Protein AF-A0A9E0QIZ4-F1 (afdb_monomer)

pLDDT: mean 89.26, std 7.31, range [50.28, 96.06]

Secondary structure (DSSP, 8-state):
-HHHHHHHHHHHHHTTTHHHHHHHHHTS-HHHHHHHHT-TTTTSHHHHHHHHHHHHHTT-HHHHHHHHHHS-HHHHHHHHHHHHTS-HHHHHHHHHHHHHHT-HHHHHHHHTTS-HHHHHHHHHHHHHHGGGS-HHHHHHHHHHHHHTT-PPPPPPP-

Radius of gyration: 16.35 Å; Cα contacts (8 Å, |Δi|>4): 160; chains: 1; bounding box: 40×27×58 Å

Nearest PDB structures (foldseek):
  8fbn-assembly1_E  TM=3.096E-01  e=6.908E-01  synthetic construct
  6w2q-assembly1_A  TM=3.239E-01  e=1.523E+00  synthetic construct
  9dze-assembly1_c  TM=4.109E-01  e=3.528E+00  synthetic construct
  2xes-assembly1_A  TM=3.078E-01  e=5.505E+00  Homo sapiens
  6w2r-assembly4_D  TM=2.811E-01  e=8.588E+00  synthetic construct

Sequence (158 aa):
GERVLTAIIETVQAEDLWEDVLPVVVCLSPEVQKQVVNLAALQRPEVLQRIIKATSYRQLWSAMLCLAEAMNSAGRDNLAEVMEQADDELLAQAAYAALLRSQWHTLLDIVRRLTPARQQDCHEILAHYLPSLDSETATYLQGLLNEYGIKPRPSAPA

Structure (mmCIF, N/CA/C/O backbone):
data_AF-A0A9E0QIZ4-F1
#
_entry.id   AF-A0A9E0QIZ4-F1
#
loop_
_atom_site.group_PDB
_atom_site.id
_atom_site.type_symbol
_atom_site.label_atom_id
_atom_site.label_alt_id
_atom_site.label_comp_id
_atom_site.label_asym_id
_atom_site.label_entity_id
_atom_site.label_seq_id
_atom_site.pdbx_PDB_ins_code
_atom_site.Cartn_x
_atom_site.Cartn_y
_atom_site.Cartn_z
_atom_site.occupancy
_atom_site.B_iso_or_equiv
_atom_site.auth_seq_id
_atom_site.auth_comp_id
_atom_site.auth_asym_id
_atom_site.auth_atom_id
_atom_site.pdbx_PDB_model_num
ATOM 1 N N . GLY A 1 1 ? -6.968 -0.738 26.659 1.00 64.81 1 GLY A N 1
ATOM 2 C CA . GLY A 1 1 ? -6.436 -0.158 25.415 1.00 64.81 1 GLY A CA 1
ATOM 3 C C . GLY A 1 1 ? -6.933 -0.932 24.216 1.00 64.81 1 GLY A C 1
ATOM 4 O O . GLY A 1 1 ? -7.853 -0.483 23.555 1.00 64.81 1 GLY A O 1
ATOM 5 N N . GLU A 1 2 ? -6.405 -2.133 23.998 1.00 73.56 2 GLU A N 1
ATOM 6 C CA . GLU A 1 2 ? -6.614 -2.913 22.767 1.00 73.56 2 GLU A CA 1
ATOM 7 C C . GLU A 1 2 ? -8.072 -3.301 22.453 1.00 73.56 2 GLU A C 1
ATOM 9 O O . GLU A 1 2 ? -8.508 -3.150 21.316 1.00 73.56 2 GLU A O 1
ATOM 14 N N . ARG A 1 3 ? -8.872 -3.711 23.452 1.00 79.44 3 ARG A N 1
ATOM 15 C CA . ARG A 1 3 ? -10.302 -4.031 23.237 1.00 79.44 3 ARG A CA 1
ATOM 16 C C . ARG A 1 3 ? -11.126 -2.827 22.77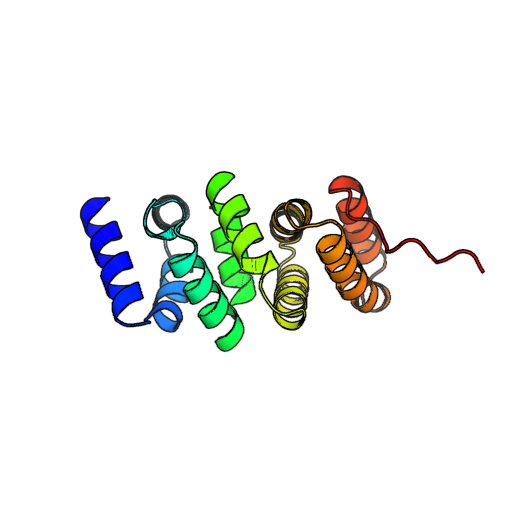5 1.00 79.44 3 ARG A C 1
ATOM 18 O O . ARG A 1 3 ? -12.042 -2.991 21.985 1.00 79.44 3 ARG A O 1
ATOM 25 N N . VAL A 1 4 ? -10.797 -1.630 23.269 1.00 82.62 4 VAL A N 1
ATOM 26 C CA . VAL A 1 4 ? -11.495 -0.392 22.885 1.00 82.62 4 VAL A CA 1
ATOM 27 C C . VAL A 1 4 ? -11.131 -0.022 21.453 1.00 82.62 4 VAL A C 1
ATOM 29 O O . VAL A 1 4 ? -12.020 0.264 20.665 1.00 82.62 4 VAL A O 1
ATOM 32 N N . LEU A 1 5 ? -9.844 -0.100 21.095 1.00 82.38 5 LEU A N 1
ATOM 33 C CA . LEU A 1 5 ? -9.408 0.130 19.717 1.00 82.38 5 LEU A CA 1
ATOM 34 C C . LEU A 1 5 ? -10.039 -0.881 18.756 1.00 82.38 5 LEU A C 1
ATOM 36 O O . LEU A 1 5 ? -10.541 -0.488 17.714 1.00 82.38 5 LEU A O 1
ATOM 40 N N . THR A 1 6 ? -10.092 -2.158 19.137 1.00 83.19 6 THR A N 1
ATOM 41 C CA . THR A 1 6 ? -10.742 -3.206 18.336 1.00 83.19 6 THR A CA 1
ATOM 42 C C . THR A 1 6 ? -12.222 -2.899 18.108 1.00 83.19 6 THR A C 1
ATOM 44 O O . THR A 1 6 ? -12.666 -2.927 16.967 1.00 83.19 6 THR A O 1
ATOM 47 N N . ALA A 1 7 ? -12.960 -2.520 19.157 1.00 85.75 7 ALA A N 1
ATOM 48 C CA . ALA A 1 7 ? -14.365 -2.137 19.032 1.00 85.75 7 ALA A CA 1
ATOM 49 C C . ALA A 1 7 ? -14.560 -0.898 18.140 1.00 85.75 7 ALA A C 1
ATOM 51 O O . ALA A 1 7 ? -15.517 -0.838 17.377 1.00 85.75 7 ALA A O 1
ATOM 52 N N . ILE A 1 8 ? -13.644 0.079 18.194 1.00 86.00 8 ILE A N 1
ATOM 53 C CA . ILE A 1 8 ? -13.668 1.231 17.282 1.00 86.00 8 ILE A CA 1
ATOM 54 C C . ILE A 1 8 ? -13.476 0.763 15.836 1.00 86.00 8 ILE A C 1
ATOM 56 O O . ILE A 1 8 ? -14.265 1.155 14.985 1.00 86.00 8 ILE A O 1
ATOM 60 N N . ILE A 1 9 ? -12.485 -0.092 15.553 1.00 85.44 9 ILE A N 1
ATOM 61 C CA . ILE A 1 9 ? -12.252 -0.623 14.198 1.00 85.44 9 ILE A CA 1
ATOM 62 C C . ILE A 1 9 ? -13.474 -1.390 13.681 1.00 85.44 9 ILE A C 1
ATOM 64 O O . ILE A 1 9 ? -13.852 -1.227 12.525 1.00 85.44 9 ILE A O 1
ATOM 68 N N . GLU A 1 10 ? -14.118 -2.191 14.529 1.00 86.00 10 GLU A N 1
ATOM 69 C CA . GLU A 1 10 ? -15.327 -2.931 14.159 1.00 86.00 10 GLU A CA 1
ATOM 70 C C . GLU A 1 10 ? -16.499 -1.995 13.832 1.00 86.00 10 GLU A C 1
ATOM 72 O O . GLU A 1 10 ? -17.174 -2.207 12.827 1.00 86.00 10 GLU A O 1
ATOM 77 N N . THR A 1 11 ? -16.697 -0.923 14.605 1.00 89.00 11 THR A N 1
ATOM 78 C CA . THR A 1 11 ? -17.711 0.103 14.307 1.00 89.00 11 THR A CA 1
ATOM 79 C C . THR A 1 11 ? -17.390 0.866 13.024 1.00 89.00 11 THR A C 1
ATOM 81 O O . THR A 1 11 ? -18.263 1.037 12.182 1.00 89.00 11 THR A O 1
ATOM 84 N N . 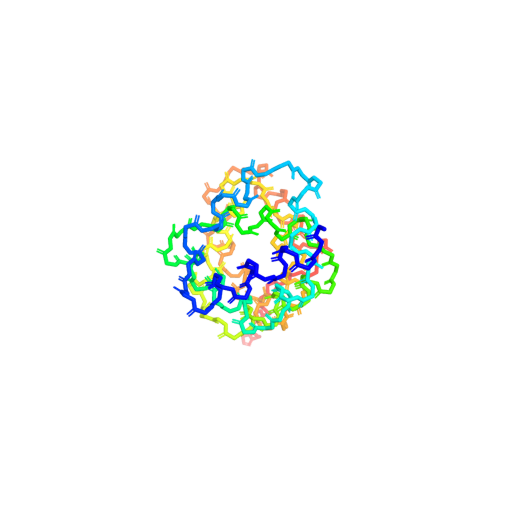VAL A 1 12 ? -16.138 1.292 12.833 1.00 88.69 12 VAL A N 1
ATOM 85 C CA . VAL A 1 12 ? -15.697 2.001 11.617 1.00 88.69 12 VAL A CA 1
ATOM 86 C C . VAL A 1 12 ? -15.905 1.135 10.379 1.00 88.69 12 VAL A C 1
ATOM 88 O O . VAL A 1 12 ? -16.358 1.636 9.355 1.00 88.69 12 VAL A O 1
ATOM 91 N N . GLN A 1 13 ? -15.624 -0.164 10.482 1.00 86.88 13 GLN A N 1
ATOM 92 C CA . GLN A 1 13 ? -15.884 -1.123 9.415 1.00 86.88 13 GLN A CA 1
ATOM 93 C C . GLN A 1 13 ? -17.384 -1.301 9.151 1.00 86.88 13 GLN A C 1
ATOM 95 O O . GLN A 1 13 ? -17.786 -1.356 7.992 1.00 86.88 13 GLN A O 1
ATOM 100 N N . ALA A 1 14 ? -18.203 -1.424 10.199 1.00 86.56 14 ALA A N 1
ATOM 101 C CA . ALA A 1 14 ? -19.647 -1.614 10.066 1.00 86.56 14 ALA A CA 1
ATOM 102 C C . ALA A 1 14 ? -20.341 -0.400 9.425 1.00 86.56 14 ALA A C 1
ATOM 104 O O . ALA A 1 14 ? -21.262 -0.574 8.632 1.00 86.56 14 ALA A O 1
ATOM 105 N N . GLU A 1 15 ? -19.862 0.803 9.740 1.00 88.31 15 GLU A N 1
ATOM 106 C CA . GLU A 1 15 ? -20.407 2.083 9.274 1.00 88.31 15 GLU A CA 1
ATOM 107 C C . GLU A 1 15 ? -19.675 2.643 8.031 1.00 88.31 15 GLU A C 1
ATOM 109 O O . GLU A 1 15 ? -19.992 3.734 7.57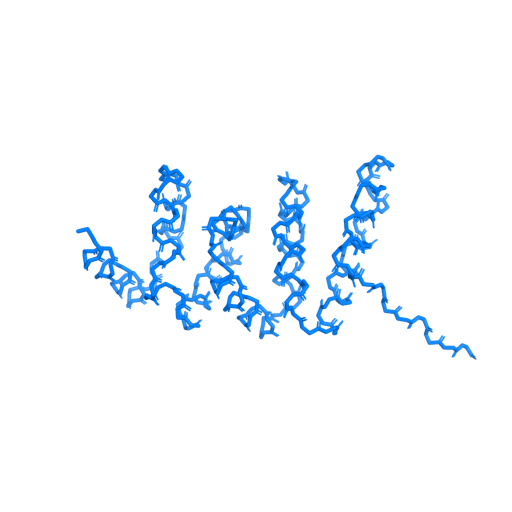1 1.00 88.31 15 GLU A O 1
ATOM 114 N N . ASP A 1 16 ? -18.691 1.915 7.482 1.00 86.00 16 ASP A N 1
ATOM 115 C CA . ASP A 1 16 ? -17.881 2.296 6.305 1.00 86.00 16 ASP A CA 1
ATOM 116 C C . ASP A 1 16 ? -17.172 3.666 6.427 1.00 86.00 16 ASP A C 1
ATOM 118 O O . ASP A 1 16 ? -17.014 4.407 5.460 1.00 86.00 16 ASP A O 1
ATOM 122 N N . LEU A 1 17 ? -16.696 4.009 7.631 1.00 89.00 17 LEU A N 1
ATOM 123 C CA . LEU A 1 17 ? -16.156 5.339 7.973 1.00 89.00 17 LEU A CA 1
ATOM 124 C C . LEU A 1 17 ? -14.646 5.497 7.716 1.00 89.00 17 LEU A C 1
ATOM 126 O O . LEU A 1 17 ? -13.993 6.383 8.273 1.00 89.00 17 LEU A O 1
ATOM 130 N N . TRP A 1 18 ? -14.045 4.632 6.898 1.00 87.62 18 TRP A N 1
ATOM 131 C CA . TRP A 1 18 ? -12.593 4.634 6.678 1.00 87.62 18 TRP A CA 1
ATOM 132 C C . TRP A 1 18 ? -12.077 5.915 6.022 1.00 87.62 18 TRP A C 1
ATOM 134 O O . TRP A 1 18 ? -10.951 6.327 6.299 1.00 87.62 18 TRP A O 1
ATOM 144 N N . GLU A 1 19 ? -12.904 6.568 5.208 1.00 85.25 19 GLU A N 1
ATOM 145 C CA . GLU A 1 19 ? -12.572 7.831 4.543 1.00 85.25 19 GLU A CA 1
ATOM 146 C C . GLU A 1 19 ? -12.260 8.958 5.537 1.00 85.25 19 GLU A C 1
ATOM 148 O O . GLU A 1 19 ? -11.344 9.747 5.304 1.00 85.25 19 GLU A O 1
ATOM 153 N N . ASP A 1 20 ? -12.980 8.997 6.659 1.00 86.38 20 ASP A N 1
ATOM 154 C CA . ASP A 1 20 ? -12.811 10.010 7.702 1.00 86.38 20 ASP A CA 1
ATOM 155 C C . ASP A 1 20 ? -11.774 9.585 8.749 1.00 86.38 20 ASP A C 1
ATOM 157 O O . ASP A 1 20 ? -11.059 10.415 9.315 1.00 86.38 20 ASP A O 1
ATOM 161 N N . VAL A 1 21 ? -11.661 8.280 9.008 1.00 87.00 21 VAL A N 1
ATOM 162 C CA . VAL A 1 21 ? -10.792 7.744 10.063 1.00 87.00 21 VAL A CA 1
ATOM 163 C C . VAL A 1 21 ? -9.333 7.660 9.622 1.00 87.00 21 VAL A C 1
ATOM 165 O O . VAL A 1 21 ? -8.449 7.944 10.430 1.00 87.00 21 VAL A O 1
ATOM 168 N N . LEU A 1 22 ? -9.045 7.319 8.361 1.00 85.62 22 LEU A N 1
ATOM 169 C CA . LEU A 1 22 ? -7.666 7.185 7.869 1.00 85.62 22 LEU A CA 1
ATOM 170 C C . LEU A 1 22 ? -6.818 8.453 8.081 1.00 85.62 22 LEU A C 1
ATOM 172 O O . LEU A 1 22 ? -5.730 8.331 8.654 1.00 85.62 22 LEU A O 1
ATOM 176 N N . PRO A 1 23 ? -7.284 9.667 7.711 1.00 84.94 23 PRO A N 1
ATOM 177 C CA . PRO A 1 23 ? -6.540 10.896 7.982 1.00 84.94 23 PRO A CA 1
ATOM 178 C C . PRO A 1 23 ? -6.276 11.119 9.473 1.00 84.94 23 PRO A C 1
ATOM 180 O O . PRO A 1 23 ? -5.201 11.581 9.848 1.00 84.94 23 PRO A O 1
ATOM 183 N N . VAL A 1 24 ? -7.232 10.757 10.337 1.00 88.50 24 VAL A N 1
ATOM 184 C CA . VAL A 1 24 ? -7.078 10.886 11.791 1.00 88.50 24 VAL A CA 1
ATOM 185 C C . VAL A 1 24 ? -5.989 9.948 12.301 1.00 88.50 24 VAL A C 1
ATOM 187 O O . VAL A 1 24 ? -5.153 10.384 13.089 1.00 88.50 24 VAL A O 1
ATOM 190 N N . VAL A 1 25 ? -5.952 8.694 11.832 1.00 88.06 25 VAL A N 1
ATOM 191 C CA . VAL A 1 25 ? -4.932 7.715 12.244 1.00 88.06 25 VAL A CA 1
ATOM 192 C C . VAL A 1 25 ? -3.527 8.209 11.894 1.00 88.06 25 VAL A C 1
ATOM 194 O O . VAL A 1 25 ? -2.640 8.126 12.737 1.00 88.06 25 VAL A O 1
ATOM 197 N N . VAL A 1 26 ? -3.327 8.798 10.713 1.00 86.62 26 VAL A N 1
ATOM 198 C CA . VAL A 1 26 ? -2.023 9.348 10.282 1.00 86.62 26 VAL A CA 1
ATOM 199 C C . VAL A 1 26 ? -1.578 10.564 11.106 1.00 86.62 26 VAL A C 1
ATOM 201 O O . VAL A 1 26 ? -0.388 10.856 11.189 1.00 86.62 26 VAL A O 1
ATOM 204 N N . CYS A 1 27 ? -2.504 11.261 11.763 1.00 87.81 27 CYS A N 1
ATOM 205 C CA . C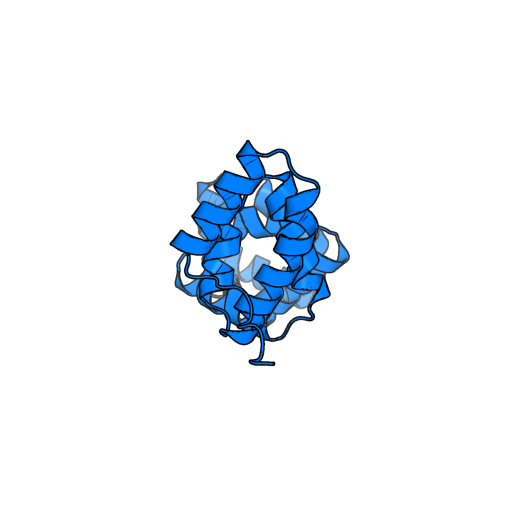YS A 1 27 ? -2.185 12.367 12.669 1.00 87.81 27 CYS A CA 1
ATOM 206 C C . CYS A 1 27 ? -1.844 11.913 14.100 1.00 87.81 27 CYS A C 1
ATOM 208 O O . CYS A 1 27 ? -1.445 12.740 14.922 1.00 87.81 27 CYS A O 1
ATOM 210 N N . LEU A 1 28 ? -2.013 10.627 14.432 1.00 89.19 28 LEU A N 1
ATOM 211 C CA . LEU A 1 28 ? -1.652 10.090 15.748 1.00 89.19 28 LEU A CA 1
ATOM 212 C C . LEU A 1 28 ? -0.129 10.019 15.916 1.00 89.19 28 LEU A C 1
ATOM 214 O O . LEU A 1 28 ? 0.617 10.072 14.939 1.00 89.19 28 LEU A O 1
ATOM 218 N N . SER A 1 29 ? 0.351 9.861 17.154 1.00 90.25 29 SER A N 1
ATOM 219 C CA . SER A 1 29 ? 1.788 9.662 17.382 1.00 90.25 29 SER A CA 1
ATOM 220 C C . SER A 1 29 ? 2.272 8.361 16.717 1.00 90.25 29 SER A C 1
ATOM 222 O O . SER A 1 29 ? 1.488 7.409 16.617 1.00 90.25 29 SER A O 1
ATOM 224 N N . PRO A 1 30 ? 3.548 8.269 16.300 1.00 89.56 30 PRO A N 1
ATOM 225 C CA . PRO A 1 30 ? 4.084 7.075 15.640 1.00 89.56 30 PRO A CA 1
ATOM 226 C C . PRO A 1 30 ? 3.864 5.776 16.431 1.00 89.56 30 PRO A C 1
ATOM 228 O O . PRO A 1 30 ? 3.585 4.722 15.859 1.00 89.56 30 PRO A O 1
ATOM 231 N N . GLU A 1 31 ? 3.932 5.841 17.762 1.00 89.62 31 GLU A N 1
ATOM 232 C CA . GLU A 1 31 ? 3.701 4.697 18.647 1.00 89.62 31 GLU A CA 1
ATOM 233 C C . GLU A 1 31 ? 2.250 4.218 18.575 1.00 89.62 31 GLU A C 1
ATOM 235 O O . GLU A 1 31 ? 1.993 3.014 18.529 1.00 89.62 31 GLU A O 1
ATOM 240 N N . VAL A 1 32 ? 1.300 5.155 18.546 1.00 89.44 32 VAL A N 1
ATOM 241 C CA . VAL A 1 32 ? -0.130 4.846 18.460 1.00 89.44 32 VAL A CA 1
ATOM 242 C C . VAL A 1 32 ? -0.487 4.369 17.056 1.00 89.44 32 VAL A C 1
ATOM 244 O O . VAL A 1 32 ? -1.209 3.382 16.933 1.00 89.44 32 VAL A O 1
ATOM 247 N N . GLN A 1 33 ? 0.065 4.986 16.006 1.00 91.62 33 GLN A N 1
ATOM 248 C CA . GLN A 1 33 ? -0.085 4.503 14.630 1.00 91.62 33 GLN A CA 1
ATOM 249 C C . GLN A 1 33 ? 0.333 3.041 14.529 1.00 91.62 33 GLN A C 1
ATOM 251 O O . GLN A 1 33 ? -0.461 2.201 14.111 1.00 91.62 33 GLN A O 1
ATOM 256 N N . LYS A 1 34 ? 1.539 2.719 15.014 1.00 92.12 34 LYS A N 1
ATOM 257 C CA . LYS A 1 34 ? 2.061 1.353 15.035 1.00 92.12 34 LYS A CA 1
ATOM 258 C C . LYS A 1 34 ? 1.159 0.400 15.815 1.00 92.12 34 LYS A C 1
ATOM 260 O O . LYS A 1 34 ? 1.001 -0.741 15.399 1.00 92.12 34 LYS A O 1
ATOM 265 N N . GLN A 1 35 ? 0.560 0.823 16.925 1.00 90.56 35 GLN A N 1
ATOM 266 C CA . GLN A 1 35 ? -0.395 -0.023 17.645 1.00 90.56 35 GLN A CA 1
ATOM 267 C C . GLN A 1 35 ? -1.656 -0.285 16.816 1.00 90.56 35 GLN A C 1
ATOM 269 O O . GLN A 1 35 ? -2.051 -1.437 16.687 1.00 90.56 35 GLN A O 1
ATOM 274 N N . VAL A 1 36 ? -2.254 0.756 16.227 1.00 90.25 36 VAL A N 1
ATOM 275 C CA . VAL A 1 36 ? -3.517 0.667 15.476 1.00 90.25 36 VAL A CA 1
ATOM 276 C C . VAL A 1 36 ? -3.367 -0.175 14.208 1.00 90.25 36 VAL A C 1
ATOM 278 O O . VAL A 1 36 ? -4.144 -1.107 14.005 1.00 90.25 36 VAL A O 1
ATOM 281 N N . VAL A 1 37 ? -2.353 0.093 13.378 1.00 92.06 37 VAL A N 1
ATOM 282 C CA . VAL A 1 37 ? -2.173 -0.604 12.085 1.00 92.06 37 VAL A CA 1
ATOM 283 C C . VAL A 1 37 ? -1.789 -2.079 12.240 1.00 92.06 37 VAL A C 1
ATOM 285 O O . VAL A 1 37 ? -1.902 -2.855 11.294 1.00 92.06 37 VAL A O 1
ATOM 288 N N . ASN A 1 38 ? -1.338 -2.478 13.432 1.00 93.25 38 ASN A N 1
ATOM 289 C CA . ASN A 1 38 ? -0.960 -3.855 13.748 1.00 93.25 38 ASN A CA 1
ATOM 290 C C . ASN A 1 38 ? -2.016 -4.602 14.580 1.00 93.25 38 ASN A C 1
ATOM 292 O O . ASN A 1 38 ? -1.751 -5.711 15.043 1.00 93.25 38 ASN A O 1
ATOM 296 N N . LEU A 1 39 ? -3.214 -4.033 14.763 1.00 92.06 39 LEU A N 1
ATOM 297 C CA . LEU A 1 39 ? -4.335 -4.746 15.376 1.00 92.06 39 LEU A CA 1
ATOM 298 C C . LEU A 1 39 ? -4.802 -5.887 14.469 1.00 92.06 39 LEU A C 1
ATOM 300 O O . LEU A 1 39 ? -5.057 -5.683 13.282 1.00 92.06 39 LEU A O 1
ATOM 304 N N . ALA A 1 40 ? -5.031 -7.065 15.051 1.00 88.56 40 ALA A N 1
ATOM 305 C CA . ALA A 1 40 ? -5.507 -8.236 14.313 1.00 88.56 40 ALA A CA 1
ATOM 306 C C . ALA A 1 40 ? -6.828 -7.983 13.562 1.00 88.56 40 ALA A C 1
ATOM 308 O O . ALA A 1 40 ? -7.047 -8.548 12.497 1.00 88.56 40 ALA A O 1
ATOM 309 N N . ALA A 1 41 ? -7.704 -7.121 14.093 1.00 88.38 41 ALA A N 1
ATOM 310 C CA . ALA A 1 41 ? -8.942 -6.733 13.419 1.00 88.38 41 ALA A CA 1
ATOM 311 C C . ALA A 1 41 ? -8.696 -5.911 12.144 1.00 88.38 41 ALA A C 1
ATOM 313 O O . ALA A 1 41 ? -9.423 -6.089 11.172 1.00 88.38 41 ALA A O 1
ATOM 314 N N . LEU A 1 42 ? -7.667 -5.057 12.133 1.00 89.50 42 LEU A N 1
ATOM 315 C CA . LEU A 1 42 ? -7.335 -4.198 10.994 1.00 89.50 42 LEU A CA 1
ATOM 316 C C . LEU A 1 42 ? -6.601 -4.970 9.894 1.00 89.50 42 LEU A C 1
ATOM 318 O O . LEU A 1 42 ? -6.795 -4.689 8.720 1.00 89.50 42 LEU A O 1
ATOM 322 N N . GLN A 1 43 ? -5.816 -5.985 10.264 1.00 89.88 43 GLN A N 1
ATOM 323 C CA . GLN A 1 43 ? -5.087 -6.834 9.316 1.00 89.88 43 GLN A CA 1
ATOM 324 C C . GLN A 1 43 ? -5.971 -7.859 8.585 1.00 89.88 43 GLN A C 1
ATOM 326 O O . GLN A 1 43 ? -5.454 -8.615 7.763 1.00 89.88 43 GLN A O 1
ATOM 331 N N . ARG A 1 44 ? -7.282 -7.910 8.863 1.00 90.19 44 ARG A N 1
ATOM 332 C CA . ARG A 1 44 ? -8.219 -8.781 8.139 1.00 90.19 44 ARG A CA 1
ATOM 333 C C . ARG A 1 44 ? -8.334 -8.325 6.675 1.00 90.19 44 ARG A C 1
ATOM 335 O O . ARG A 1 44 ? -8.510 -7.122 6.454 1.00 90.19 44 ARG A O 1
ATOM 342 N N . PRO A 1 45 ? -8.296 -9.238 5.686 1.00 89.94 45 PRO A N 1
ATOM 343 C CA . PRO A 1 45 ? -8.362 -8.872 4.270 1.00 89.94 45 PRO A CA 1
ATOM 344 C C . PRO A 1 45 ? -9.566 -7.991 3.919 1.00 89.94 45 PRO A C 1
ATOM 346 O O . PRO A 1 45 ? -9.426 -7.026 3.174 1.00 89.94 45 PRO A O 1
ATOM 349 N N . GLU A 1 46 ? -10.738 -8.248 4.504 1.00 89.75 46 GLU A N 1
ATOM 350 C CA . GLU A 1 46 ? -11.964 -7.489 4.223 1.00 89.75 46 GLU A CA 1
ATOM 351 C C . GLU A 1 46 ? -11.885 -6.044 4.732 1.00 89.75 46 GLU A C 1
ATOM 353 O O . GLU A 1 46 ? -12.482 -5.140 4.146 1.00 89.75 46 GLU A O 1
ATOM 358 N N . VAL A 1 47 ? -11.148 -5.814 5.822 1.00 91.25 47 VAL A N 1
ATOM 359 C CA . VAL A 1 47 ? -10.922 -4.478 6.386 1.00 91.25 47 VAL A CA 1
ATOM 360 C C . VAL A 1 47 ? -9.893 -3.726 5.547 1.00 91.25 47 VAL A C 1
ATOM 362 O O . VAL A 1 47 ? -10.149 -2.598 5.126 1.00 91.25 47 VAL A O 1
ATOM 365 N N . LEU A 1 48 ? -8.771 -4.371 5.215 1.00 93.00 48 LEU A N 1
ATOM 366 C CA . LEU A 1 48 ? -7.750 -3.797 4.335 1.00 93.00 48 LEU A CA 1
ATOM 367 C C . LEU A 1 48 ? -8.318 -3.447 2.950 1.00 93.00 48 LEU A C 1
ATOM 369 O O . LEU A 1 48 ? -8.019 -2.379 2.426 1.00 93.00 48 LEU A O 1
ATOM 373 N N . GLN A 1 49 ? -9.201 -4.276 2.385 1.00 92.06 49 GLN A N 1
ATOM 374 C CA . GLN A 1 49 ? -9.902 -3.969 1.132 1.00 92.06 49 GLN A CA 1
ATOM 375 C C . GLN A 1 49 ? -10.730 -2.683 1.220 1.00 92.06 49 GLN A C 1
ATOM 377 O O . GLN A 1 49 ? -10.727 -1.888 0.280 1.00 92.06 49 GLN A O 1
ATOM 382 N N . ARG A 1 50 ? -11.435 -2.452 2.335 1.00 90.81 50 ARG A N 1
ATOM 383 C CA . ARG A 1 50 ? -12.206 -1.214 2.543 1.00 90.81 50 ARG A CA 1
ATOM 384 C C . ARG A 1 50 ? -11.301 -0.004 2.706 1.00 90.81 50 ARG A C 1
ATOM 386 O O . ARG A 1 50 ? -11.530 1.006 2.047 1.00 90.81 50 ARG A O 1
ATOM 393 N N . ILE A 1 51 ? -10.239 -0.137 3.495 1.00 92.25 51 ILE A N 1
ATOM 394 C CA . ILE A 1 51 ? -9.207 0.894 3.657 1.00 92.25 51 ILE A CA 1
ATOM 395 C C . ILE A 1 51 ? -8.617 1.292 2.302 1.00 92.25 51 ILE A C 1
ATOM 397 O O . ILE A 1 51 ? -8.492 2.478 2.008 1.00 92.25 51 ILE A O 1
ATOM 401 N N . ILE A 1 52 ? -8.285 0.316 1.457 1.00 92.69 52 ILE A N 1
ATOM 402 C CA . ILE A 1 52 ? -7.679 0.551 0.145 1.00 92.69 52 ILE A CA 1
ATOM 403 C C . ILE A 1 52 ? -8.665 1.219 -0.820 1.00 92.69 52 ILE A C 1
ATOM 405 O O . ILE A 1 52 ? -8.295 2.172 -1.506 1.00 92.69 52 ILE A O 1
ATOM 409 N N . LYS A 1 53 ? -9.939 0.809 -0.810 1.00 90.38 53 LYS A N 1
ATOM 410 C CA . LYS A 1 53 ? -11.001 1.487 -1.574 1.00 90.38 53 LYS A CA 1
ATOM 411 C C . LYS A 1 53 ? -11.190 2.940 -1.137 1.00 90.38 53 LYS A C 1
ATOM 413 O O . LYS A 1 53 ? -11.180 3.826 -1.987 1.00 90.38 53 LYS A O 1
ATOM 418 N N . ALA A 1 54 ? -11.295 3.192 0.168 1.00 90.50 54 ALA A N 1
ATOM 419 C CA . ALA A 1 54 ? -11.403 4.543 0.720 1.00 90.50 54 ALA A CA 1
ATOM 420 C C . ALA A 1 54 ? -10.166 5.392 0.382 1.00 90.50 54 ALA A C 1
ATOM 422 O O . ALA A 1 54 ? -10.283 6.560 0.015 1.00 90.50 54 ALA A O 1
ATOM 423 N N . THR A 1 55 ? -8.977 4.781 0.443 1.00 93.06 55 THR A N 1
ATOM 424 C CA . THR A 1 55 ? -7.704 5.417 0.087 1.00 93.06 55 THR A CA 1
ATOM 425 C C . THR A 1 55 ? -7.699 5.862 -1.367 1.00 93.06 55 THR A C 1
ATOM 427 O O . THR A 1 55 ? -7.369 7.013 -1.641 1.00 93.06 55 THR A O 1
ATOM 430 N N . SER A 1 56 ? -8.079 4.979 -2.291 1.00 91.12 56 SER A N 1
ATOM 431 C CA . SER A 1 56 ? -8.146 5.309 -3.714 1.00 91.12 56 SER A CA 1
ATOM 432 C C . SER A 1 56 ? -9.193 6.394 -3.983 1.00 91.12 56 SER A C 1
ATOM 434 O O . SER A 1 56 ? -8.870 7.427 -4.569 1.00 91.12 56 SER A O 1
ATOM 436 N N . TYR A 1 57 ? -10.408 6.235 -3.446 1.00 89.12 57 TYR A N 1
ATOM 437 C CA . TYR A 1 57 ? -11.509 7.184 -3.634 1.00 89.12 57 TYR A CA 1
ATOM 438 C C . TYR A 1 57 ? -11.182 8.600 -3.129 1.00 89.12 57 TYR A C 1
ATOM 440 O O . TYR A 1 57 ? -11.511 9.590 -3.782 1.00 89.12 57 TYR A O 1
ATOM 448 N N . ARG A 1 58 ? -10.489 8.715 -1.988 1.00 88.69 58 ARG A N 1
ATOM 449 C CA . ARG A 1 58 ? -10.091 10.001 -1.387 1.00 88.69 58 ARG A CA 1
ATOM 450 C C . ARG A 1 58 ? -8.675 10.457 -1.751 1.00 88.69 58 ARG A C 1
ATOM 452 O O . ARG A 1 58 ? -8.221 11.467 -1.220 1.00 88.69 58 ARG A O 1
ATOM 459 N N . GLN A 1 59 ? -7.976 9.737 -2.633 1.00 89.75 59 GLN A N 1
ATOM 460 C CA . GLN A 1 59 ? -6.583 10.006 -3.021 1.00 89.75 59 GLN A CA 1
ATOM 461 C C . GLN A 1 59 ? -5.608 10.075 -1.824 1.00 89.75 59 GLN A C 1
ATOM 463 O O . GLN A 1 59 ? -4.667 10.868 -1.797 1.00 89.75 59 GLN A O 1
ATOM 468 N N . LEU A 1 60 ? -5.806 9.219 -0.818 1.00 91.75 60 LEU A N 1
ATOM 469 C CA . LEU A 1 60 ? -5.044 9.208 0.441 1.00 91.75 60 LEU A CA 1
ATOM 470 C C . LEU A 1 60 ? -3.800 8.305 0.399 1.00 91.75 60 LEU A C 1
ATOM 472 O O . LEU A 1 60 ? -3.310 7.869 1.439 1.00 91.75 60 LEU A O 1
ATOM 476 N N . TRP A 1 61 ? -3.256 8.009 -0.781 1.00 93.44 61 TRP A N 1
ATOM 477 C CA . TRP A 1 61 ? -2.162 7.042 -0.933 1.00 93.44 61 TRP A CA 1
ATOM 478 C C . TRP A 1 61 ? -0.897 7.391 -0.146 1.00 93.44 61 TRP A C 1
ATOM 480 O O . TRP A 1 61 ? -0.299 6.506 0.458 1.00 93.44 61 TRP A O 1
ATOM 490 N N . SER A 1 62 ? -0.525 8.671 -0.053 1.00 91.12 62 SER A N 1
ATOM 491 C CA . SER A 1 62 ? 0.610 9.089 0.787 1.00 91.12 62 SER A CA 1
ATOM 492 C C . SER A 1 62 ? 0.389 8.791 2.276 1.00 91.12 62 SER A C 1
ATOM 494 O O . SER A 1 62 ? 1.337 8.483 2.998 1.00 91.12 62 SER A O 1
ATOM 496 N N . ALA A 1 63 ? -0.860 8.895 2.737 1.00 90.19 63 ALA A N 1
ATOM 497 C CA . ALA A 1 63 ? -1.259 8.545 4.095 1.00 90.19 63 ALA A CA 1
ATOM 498 C C . ALA A 1 63 ? -1.220 7.023 4.287 1.00 90.19 63 ALA A C 1
ATOM 500 O O . ALA A 1 63 ? -0.621 6.540 5.244 1.00 90.19 63 ALA A O 1
ATOM 501 N N . MET A 1 64 ? -1.774 6.263 3.341 1.00 92.88 64 MET A N 1
ATOM 502 C CA . MET A 1 64 ? -1.768 4.801 3.388 1.00 92.88 64 MET A CA 1
ATOM 503 C C . MET A 1 64 ? -0.351 4.214 3.379 1.00 92.88 64 MET A C 1
ATOM 505 O O . MET A 1 64 ? -0.060 3.310 4.157 1.00 92.88 64 MET A O 1
ATOM 509 N N . LEU A 1 65 ? 0.558 4.751 2.561 1.00 93.81 65 LEU A N 1
ATOM 510 C CA . LEU A 1 65 ? 1.963 4.335 2.545 1.00 93.81 65 LEU A CA 1
ATOM 511 C C . LEU A 1 65 ? 2.672 4.650 3.871 1.00 93.81 65 LEU A C 1
ATOM 513 O O . LEU A 1 65 ? 3.449 3.830 4.350 1.00 93.81 65 LEU A O 1
ATOM 517 N N . CYS A 1 66 ? 2.362 5.780 4.514 1.00 91.31 66 CYS A N 1
ATOM 518 C CA . CYS A 1 66 ? 2.869 6.081 5.857 1.00 91.31 66 CYS A CA 1
ATOM 519 C C . CYS A 1 66 ? 2.370 5.057 6.895 1.00 91.31 66 CYS A C 1
ATOM 521 O O . CYS A 1 66 ? 3.151 4.549 7.699 1.00 91.31 66 CYS A O 1
ATOM 523 N N . LEU A 1 67 ? 1.092 4.666 6.829 1.00 92.19 67 LEU A N 1
ATOM 524 C CA . LEU A 1 67 ? 0.550 3.608 7.689 1.00 92.19 67 LEU A CA 1
ATOM 525 C C . LEU A 1 67 ? 1.197 2.245 7.406 1.00 92.19 67 LEU A C 1
ATOM 527 O O . LEU A 1 67 ? 1.525 1.519 8.345 1.00 92.19 67 LEU A O 1
ATOM 531 N N . ALA A 1 68 ? 1.422 1.905 6.135 1.00 94.19 68 ALA A N 1
ATOM 532 C CA . ALA A 1 68 ? 2.078 0.664 5.731 1.00 94.19 68 ALA A CA 1
ATOM 533 C C . ALA A 1 68 ? 3.541 0.587 6.202 1.00 94.19 68 ALA A C 1
ATOM 535 O O . ALA A 1 68 ? 4.038 -0.494 6.528 1.00 94.19 68 ALA A O 1
ATOM 536 N N . GLU A 1 69 ? 4.226 1.725 6.319 1.00 93.44 69 GLU A N 1
ATOM 537 C CA . GLU A 1 69 ? 5.563 1.791 6.910 1.00 93.44 69 GLU A CA 1
ATOM 538 C C . GLU A 1 69 ? 5.541 1.357 8.386 1.00 93.44 69 GLU A C 1
ATOM 540 O O . GLU A 1 69 ? 6.406 0.593 8.818 1.00 93.44 69 GLU A O 1
ATOM 545 N N . ALA A 1 70 ? 4.503 1.742 9.135 1.00 93.19 70 ALA A N 1
ATOM 546 C CA . ALA A 1 70 ? 4.307 1.340 10.528 1.00 93.19 70 ALA A CA 1
ATOM 547 C C . ALA A 1 70 ? 3.774 -0.102 10.704 1.00 93.19 70 ALA A C 1
ATOM 549 O O . ALA A 1 70 ? 3.782 -0.631 11.825 1.00 93.19 70 ALA A O 1
ATOM 550 N N . MET A 1 71 ? 3.321 -0.760 9.630 1.00 95.25 71 MET A N 1
ATOM 551 C CA . MET A 1 71 ? 2.880 -2.158 9.668 1.00 95.25 71 MET A CA 1
ATOM 552 C C . MET A 1 71 ? 4.051 -3.128 9.862 1.00 95.25 71 MET A C 1
ATOM 554 O O . MET A 1 71 ? 5.163 -2.931 9.373 1.00 95.25 71 MET A O 1
ATOM 558 N N . ASN A 1 72 ? 3.776 -4.223 10.566 1.00 94.31 72 ASN A N 1
ATOM 559 C CA . ASN A 1 72 ? 4.638 -5.395 10.636 1.00 94.31 72 ASN A CA 1
ATOM 560 C C . ASN A 1 72 ? 4.624 -6.167 9.298 1.00 94.31 72 ASN A C 1
ATOM 562 O O . ASN A 1 72 ? 3.815 -5.885 8.414 1.00 94.31 72 ASN A O 1
ATOM 566 N N . SER A 1 73 ? 5.512 -7.160 9.146 1.00 93.44 73 SER A N 1
ATOM 567 C CA . SER A 1 73 ? 5.600 -7.919 7.885 1.00 93.44 73 SER A CA 1
ATOM 568 C C . SER A 1 73 ? 4.272 -8.577 7.511 1.00 93.44 73 SER A C 1
ATOM 570 O O . SER A 1 73 ? 3.865 -8.448 6.367 1.00 93.44 73 SER A O 1
ATOM 572 N N . ALA A 1 74 ? 3.571 -9.196 8.469 1.00 93.25 74 ALA A N 1
ATOM 573 C CA . ALA A 1 74 ? 2.295 -9.866 8.208 1.00 93.25 74 ALA A CA 1
ATOM 574 C C . ALA A 1 74 ? 1.219 -8.894 7.690 1.00 93.25 74 ALA A C 1
ATOM 576 O O . ALA A 1 74 ? 0.483 -9.214 6.766 1.00 93.25 74 ALA A O 1
ATOM 577 N N . GLY A 1 75 ? 1.165 -7.674 8.231 1.00 94.00 75 GLY A N 1
ATOM 578 C CA . GLY A 1 75 ? 0.269 -6.626 7.749 1.00 94.00 75 GLY A CA 1
ATOM 579 C C . GLY A 1 75 ? 0.592 -6.197 6.320 1.00 94.00 75 GLY A C 1
ATOM 580 O O . GLY A 1 75 ? -0.323 -6.009 5.524 1.00 94.00 75 GLY A O 1
ATOM 581 N N . ARG A 1 76 ? 1.882 -6.101 5.969 1.00 95.50 76 ARG A N 1
ATOM 582 C CA . ARG A 1 76 ? 2.315 -5.801 4.594 1.00 95.50 76 ARG A CA 1
ATOM 583 C C . ARG A 1 76 ? 2.060 -6.958 3.629 1.00 95.50 76 ARG A C 1
ATOM 585 O O . ARG A 1 76 ? 1.740 -6.699 2.476 1.00 95.50 76 ARG A O 1
ATOM 592 N N . ASP A 1 77 ? 2.167 -8.202 4.092 1.00 95.44 77 ASP A N 1
ATOM 593 C CA . ASP A 1 77 ? 1.810 -9.391 3.312 1.00 95.44 77 ASP A CA 1
ATOM 594 C C . ASP A 1 77 ? 0.297 -9.403 3.011 1.00 95.44 77 ASP A C 1
ATOM 596 O O . ASP A 1 77 ? -0.095 -9.525 1.853 1.00 95.44 77 ASP A O 1
ATOM 600 N N . ASN A 1 78 ? -0.555 -9.142 4.010 1.00 94.94 78 ASN A N 1
ATOM 601 C CA . ASN A 1 78 ? -2.007 -9.039 3.809 1.00 94.94 78 ASN A CA 1
ATOM 602 C C . ASN A 1 78 ? -2.386 -7.842 2.920 1.00 94.94 78 ASN A C 1
ATOM 604 O O . ASN A 1 78 ? -3.304 -7.925 2.107 1.00 94.94 78 ASN A O 1
ATOM 608 N N . LEU A 1 79 ? -1.684 -6.713 3.057 1.00 95.12 79 LEU A N 1
ATOM 609 C CA . LEU A 1 79 ? -1.881 -5.550 2.193 1.00 95.12 79 LEU A CA 1
ATOM 610 C C . LEU A 1 79 ? -1.524 -5.871 0.736 1.00 95.12 79 LEU A C 1
ATOM 612 O O . LEU A 1 79 ? -2.273 -5.501 -0.167 1.00 95.12 79 LEU A O 1
ATOM 616 N N . ALA A 1 80 ? -0.416 -6.580 0.511 1.00 95.69 80 ALA A N 1
ATOM 617 C CA . ALA A 1 80 ? -0.021 -7.041 -0.814 1.00 95.69 80 ALA A CA 1
ATOM 618 C C . ALA A 1 80 ? -1.075 -7.986 -1.412 1.00 95.69 80 ALA A C 1
ATOM 620 O O . ALA A 1 80 ? -1.460 -7.808 -2.561 1.00 95.69 80 ALA A O 1
ATOM 621 N N . GLU A 1 81 ? -1.620 -8.919 -0.628 1.00 94.94 81 GLU A N 1
ATOM 622 C CA . GLU A 1 81 ? -2.701 -9.809 -1.076 1.00 94.94 81 GLU A CA 1
ATOM 623 C C . GLU A 1 81 ? -3.951 -9.034 -1.526 1.00 94.94 81 GLU A C 1
ATOM 625 O O . GLU A 1 81 ? -4.557 -9.352 -2.550 1.00 94.94 81 GLU A O 1
ATOM 630 N N . VAL A 1 82 ? -4.315 -7.971 -0.804 1.00 94.38 82 VAL A N 1
ATOM 631 C CA . VAL A 1 82 ? -5.415 -7.081 -1.200 1.00 94.38 82 VAL A CA 1
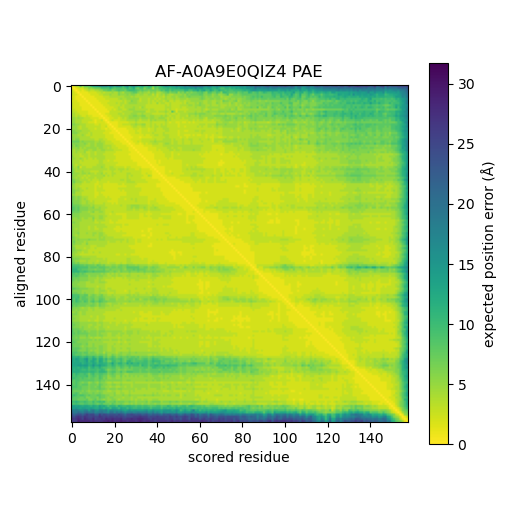ATOM 632 C C . VAL A 1 82 ? -5.092 -6.315 -2.483 1.00 94.38 82 VAL A C 1
ATOM 634 O O . VAL A 1 82 ? -5.952 -6.200 -3.357 1.00 94.38 82 VAL A O 1
ATOM 637 N N . MET A 1 83 ? -3.866 -5.805 -2.615 1.00 93.44 83 MET A N 1
ATOM 638 C CA . MET A 1 83 ? -3.421 -5.089 -3.814 1.00 93.44 83 MET A CA 1
ATOM 639 C C . MET A 1 83 ? -3.306 -6.003 -5.041 1.00 93.44 83 MET A C 1
ATOM 641 O O . MET A 1 83 ? -3.534 -5.544 -6.155 1.00 93.44 83 MET A O 1
ATOM 645 N N . GLU A 1 84 ? -3.039 -7.296 -4.858 1.00 93.38 84 GLU A N 1
ATOM 646 C CA . GLU A 1 84 ? -2.997 -8.282 -5.944 1.00 93.38 84 GLU A CA 1
ATOM 647 C C . GLU A 1 84 ? -4.342 -8.385 -6.682 1.00 93.38 84 GLU A C 1
ATOM 649 O O . GLU A 1 84 ? -4.377 -8.642 -7.885 1.00 93.38 84 GLU A O 1
ATOM 654 N N . GLN A 1 85 ? -5.450 -8.146 -5.974 1.00 89.00 85 GLN A N 1
ATOM 655 C CA . GLN A 1 85 ? -6.811 -8.181 -6.518 1.00 89.00 85 GLN A CA 1
ATOM 656 C C . GLN A 1 85 ? -7.315 -6.808 -6.997 1.00 89.00 85 GLN A C 1
ATOM 658 O O . GLN A 1 85 ? -8.430 -6.714 -7.510 1.00 89.00 85 GLN A O 1
ATOM 663 N N . ALA A 1 86 ? -6.535 -5.739 -6.809 1.00 84.06 86 ALA A N 1
ATOM 664 C CA . ALA A 1 86 ? -6.911 -4.381 -7.202 1.00 84.06 86 ALA A CA 1
ATOM 665 C C . ALA A 1 86 ? -6.686 -4.124 -8.701 1.00 84.06 86 ALA A C 1
ATOM 667 O O . ALA A 1 86 ? -6.001 -4.883 -9.374 1.00 84.06 86 ALA A O 1
ATOM 668 N N . ASP A 1 87 ? -7.248 -3.059 -9.261 1.00 88.12 87 ASP A N 1
ATOM 669 C CA . ASP A 1 87 ? -6.935 -2.664 -10.639 1.00 88.12 87 ASP A CA 1
ATOM 670 C C . ASP A 1 87 ? -5.546 -2.001 -10.758 1.00 88.12 87 ASP A C 1
ATOM 672 O O . ASP A 1 87 ? -4.876 -1.699 -9.768 1.00 88.12 87 ASP A O 1
ATOM 676 N N . ASP A 1 88 ? -5.088 -1.801 -11.994 1.00 86.94 88 ASP A N 1
ATOM 677 C CA . ASP A 1 88 ? -3.789 -1.172 -12.266 1.00 86.94 88 ASP A CA 1
ATOM 678 C C . ASP A 1 88 ? -3.781 0.325 -11.917 1.00 86.94 88 ASP A C 1
ATOM 680 O O . ASP A 1 88 ? -2.727 0.892 -11.616 1.00 86.94 88 ASP A O 1
ATOM 684 N N . GLU A 1 89 ? -4.953 0.970 -11.912 1.00 90.44 89 GLU A N 1
ATOM 685 C CA . GLU A 1 89 ? -5.095 2.372 -11.513 1.00 90.44 89 GLU A CA 1
ATOM 686 C C . GLU A 1 89 ? -4.667 2.560 -10.057 1.00 90.44 89 GLU A C 1
ATOM 688 O O . GLU A 1 89 ? -3.935 3.496 -9.729 1.00 90.44 89 GLU A O 1
ATOM 693 N N . LEU A 1 90 ? -5.044 1.625 -9.192 1.00 91.25 90 LEU A N 1
ATOM 694 C CA . LEU A 1 90 ? -4.661 1.621 -7.793 1.00 91.25 90 LEU A CA 1
ATOM 695 C C . LEU A 1 90 ? -3.138 1.588 -7.600 1.00 91.25 90 LEU A C 1
ATOM 697 O O . LEU A 1 90 ? -2.581 2.360 -6.813 1.00 91.25 90 LEU A O 1
ATOM 701 N N . LEU A 1 91 ? -2.451 0.729 -8.357 1.00 91.94 91 LEU A N 1
ATOM 702 C CA . LEU A 1 91 ? -0.994 0.619 -8.332 1.00 91.94 91 LEU A CA 1
ATOM 703 C C . LEU A 1 91 ? -0.322 1.894 -8.862 1.00 91.94 91 LEU A C 1
ATOM 705 O O . LEU A 1 91 ? 0.675 2.345 -8.296 1.00 91.94 91 LEU A O 1
ATOM 709 N N . ALA A 1 92 ? -0.897 2.518 -9.894 1.00 92.56 92 ALA A N 1
ATOM 710 C CA . ALA A 1 92 ? -0.422 3.789 -10.432 1.00 92.56 92 ALA A CA 1
ATOM 711 C C . ALA A 1 92 ? -0.573 4.940 -9.428 1.00 92.56 92 ALA A C 1
ATOM 713 O O . ALA A 1 92 ? 0.361 5.723 -9.238 1.00 92.56 92 ALA A O 1
ATOM 714 N N . GLN A 1 93 ? -1.704 5.014 -8.724 1.00 93.94 93 GLN A N 1
ATOM 715 C CA . GLN A 1 93 ? -1.924 6.005 -7.670 1.00 93.94 93 GLN A CA 1
ATOM 716 C C . GLN A 1 93 ? -0.926 5.833 -6.512 1.00 93.94 93 GLN A C 1
ATOM 718 O O . GLN A 1 93 ? -0.364 6.821 -6.030 1.00 93.94 93 GLN A O 1
ATOM 723 N N . ALA A 1 94 ? -0.656 4.590 -6.097 1.00 94.06 94 ALA A N 1
ATOM 724 C CA . ALA A 1 94 ? 0.343 4.284 -5.075 1.00 94.06 94 ALA A CA 1
ATOM 725 C C . ALA A 1 94 ? 1.765 4.674 -5.520 1.00 94.06 94 ALA A C 1
ATOM 727 O O . ALA A 1 94 ? 2.494 5.323 -4.766 1.00 94.06 94 ALA A O 1
ATOM 728 N N . ALA A 1 95 ? 2.140 4.339 -6.760 1.00 92.50 95 ALA A N 1
ATOM 729 C CA . ALA A 1 95 ? 3.421 4.706 -7.364 1.00 92.50 95 ALA A CA 1
ATOM 730 C C . ALA A 1 95 ? 3.623 6.224 -7.425 1.00 92.50 95 ALA A C 1
ATOM 732 O O . ALA A 1 95 ? 4.666 6.738 -7.015 1.00 92.50 95 ALA A O 1
ATOM 733 N N . TYR A 1 96 ? 2.598 6.953 -7.861 1.00 91.25 96 TYR A N 1
ATOM 734 C CA . TYR A 1 96 ? 2.625 8.408 -7.922 1.00 91.25 96 TYR A CA 1
ATOM 735 C C . TYR A 1 96 ? 2.717 9.053 -6.529 1.00 91.25 96 TYR A C 1
ATOM 737 O O . TYR A 1 96 ? 3.482 9.995 -6.318 1.00 91.25 96 TYR A O 1
ATOM 745 N N . ALA A 1 97 ? 1.998 8.528 -5.535 1.00 93.19 97 ALA A N 1
ATOM 746 C CA . ALA A 1 97 ? 2.096 9.019 -4.163 1.00 93.19 97 ALA A CA 1
ATOM 747 C C . ALA A 1 97 ? 3.477 8.769 -3.538 1.00 93.19 97 ALA A C 1
ATOM 749 O O . ALA A 1 97 ? 3.988 9.637 -2.821 1.00 93.19 97 ALA A O 1
ATOM 750 N N . ALA A 1 98 ? 4.091 7.616 -3.830 1.00 93.38 98 ALA A N 1
ATOM 751 C CA . ALA A 1 98 ? 5.450 7.311 -3.398 1.00 93.38 98 ALA A CA 1
ATOM 752 C C . ALA A 1 98 ? 6.468 8.268 -4.025 1.00 93.38 98 ALA A C 1
ATOM 754 O O . ALA A 1 98 ? 7.363 8.726 -3.317 1.00 93.38 98 ALA A O 1
ATOM 755 N N . LEU A 1 99 ? 6.273 8.639 -5.296 1.00 88.25 99 LEU A N 1
ATOM 756 C CA . LEU A 1 99 ? 7.069 9.658 -5.977 1.00 88.25 99 LEU A CA 1
ATOM 757 C C . LEU A 1 99 ? 6.995 11.016 -5.280 1.00 88.25 99 LEU A C 1
ATOM 759 O O . LEU A 1 99 ? 8.025 11.610 -4.973 1.00 88.25 99 LEU A O 1
ATOM 763 N N . LEU A 1 100 ? 5.789 11.490 -4.969 1.00 87.44 100 LEU A N 1
ATOM 764 C CA . LEU A 1 100 ? 5.592 12.808 -4.356 1.00 87.44 100 LEU A CA 1
ATOM 765 C C . LEU A 1 100 ? 6.163 12.932 -2.935 1.00 87.44 100 LEU A C 1
ATOM 767 O O . LEU A 1 100 ? 6.456 14.041 -2.486 1.00 87.44 100 LEU A O 1
ATOM 771 N N . ARG A 1 101 ? 6.264 11.823 -2.195 1.00 87.50 101 ARG A N 1
ATOM 772 C CA . ARG A 1 101 ? 6.685 11.810 -0.780 1.00 87.50 101 ARG A CA 1
ATOM 773 C C . ARG A 1 101 ? 7.981 11.043 -0.526 1.00 87.50 101 ARG A C 1
ATOM 775 O O . ARG A 1 101 ? 8.339 10.851 0.632 1.00 87.50 101 ARG A O 1
ATOM 782 N N . SER A 1 102 ? 8.667 10.602 -1.578 1.00 88.06 102 SER A N 1
ATOM 783 C CA . SER A 1 102 ? 9.859 9.747 -1.505 1.00 88.06 102 SER A CA 1
ATOM 784 C C . SER A 1 102 ? 9.660 8.467 -0.675 1.00 88.06 102 SER A C 1
ATOM 786 O O . SER A 1 102 ? 10.595 7.963 -0.055 1.00 88.06 102 SER A O 1
ATOM 788 N N . GLN A 1 103 ? 8.446 7.906 -0.671 1.00 91.44 103 GLN A N 1
ATOM 789 C CA . GLN A 1 103 ? 8.067 6.710 0.105 1.00 91.44 103 GLN A CA 1
ATOM 790 C C . GLN A 1 103 ? 8.364 5.403 -0.657 1.00 91.44 103 GLN A C 1
ATOM 792 O O . GLN A 1 103 ? 7.606 4.432 -0.604 1.00 91.44 103 GLN A O 1
ATOM 797 N N . TRP A 1 104 ? 9.476 5.381 -1.392 1.00 92.56 104 TRP A N 1
ATOM 798 C CA . TRP A 1 104 ? 9.821 4.316 -2.332 1.00 92.56 104 TRP A CA 1
ATOM 799 C C . TRP A 1 104 ? 10.031 2.964 -1.666 1.00 92.56 104 TRP A C 1
ATOM 801 O O . TRP A 1 104 ? 9.477 1.973 -2.121 1.00 92.56 104 TRP A O 1
ATOM 811 N N . HIS A 1 105 ? 10.781 2.917 -0.564 1.00 94.12 105 HIS A N 1
ATOM 812 C CA . HIS A 1 105 ? 11.075 1.661 0.129 1.00 94.12 105 HIS A CA 1
ATOM 813 C C . HIS A 1 105 ? 9.800 0.944 0.573 1.00 94.12 105 HIS A C 1
ATOM 815 O O . HIS A 1 105 ? 9.674 -0.259 0.377 1.00 94.12 105 HIS A O 1
ATOM 821 N N . THR A 1 106 ? 8.826 1.678 1.119 1.00 94.31 106 THR A N 1
ATOM 822 C CA . THR A 1 106 ? 7.563 1.086 1.570 1.00 94.31 106 THR A CA 1
ATOM 823 C C . THR A 1 106 ? 6.744 0.558 0.400 1.00 94.31 106 THR A C 1
ATOM 825 O O . THR A 1 106 ? 6.254 -0.567 0.468 1.00 94.31 106 THR A O 1
ATOM 828 N N . LEU A 1 107 ? 6.631 1.327 -0.690 1.00 95.31 107 LEU A N 1
ATOM 829 C CA . LEU A 1 107 ? 5.950 0.858 -1.896 1.00 95.31 107 LEU A CA 1
ATOM 830 C C . LEU A 1 107 ? 6.626 -0.399 -2.458 1.00 95.31 107 LEU A C 1
ATOM 832 O O . LEU A 1 107 ? 5.957 -1.402 -2.684 1.00 95.31 107 LEU A O 1
ATOM 836 N N . LEU A 1 108 ? 7.945 -0.367 -2.659 1.00 95.44 108 LEU A N 1
ATOM 837 C CA . LEU A 1 108 ? 8.683 -1.479 -3.258 1.00 95.44 108 LEU A CA 1
ATOM 838 C C . LEU A 1 108 ? 8.708 -2.713 -2.339 1.00 95.44 108 LEU A C 1
ATOM 840 O O . LEU A 1 108 ? 8.675 -3.835 -2.842 1.00 95.44 108 LEU A O 1
ATOM 844 N N . ASP A 1 109 ? 8.678 -2.536 -1.011 1.00 96.06 109 ASP A N 1
ATOM 845 C CA . ASP A 1 109 ? 8.520 -3.633 -0.043 1.00 96.06 109 ASP A CA 1
ATOM 846 C C . ASP A 1 109 ? 7.166 -4.335 -0.166 1.00 96.06 109 ASP A C 1
ATOM 848 O O . ASP A 1 109 ? 7.086 -5.539 0.066 1.00 96.06 109 ASP A O 1
ATOM 852 N N . ILE A 1 110 ? 6.110 -3.610 -0.535 1.00 95.75 110 ILE A N 1
ATOM 853 C CA . ILE A 1 110 ? 4.801 -4.201 -0.826 1.00 95.75 110 ILE A CA 1
ATOM 854 C C . ILE A 1 110 ? 4.832 -4.859 -2.208 1.00 95.75 110 ILE A C 1
ATOM 856 O O . ILE A 1 110 ? 4.452 -6.018 -2.345 1.00 95.75 110 ILE A O 1
ATOM 860 N N . VAL A 1 111 ? 5.354 -4.164 -3.223 1.00 95.81 111 VAL A N 1
ATOM 861 C CA . VAL A 1 111 ? 5.402 -4.658 -4.609 1.00 95.81 111 VAL A CA 1
ATOM 862 C C . VAL A 1 111 ? 6.190 -5.961 -4.719 1.00 95.81 111 VAL A C 1
ATOM 864 O O . VAL A 1 111 ? 5.731 -6.886 -5.381 1.00 95.81 111 VAL A O 1
ATOM 867 N N . ARG A 1 112 ? 7.319 -6.110 -4.014 1.00 95.62 112 ARG A N 1
ATOM 868 C CA . ARG A 1 112 ? 8.098 -7.365 -4.019 1.00 95.62 112 ARG A CA 1
ATOM 869 C C . ARG A 1 112 ? 7.341 -8.580 -3.460 1.00 95.62 112 ARG A C 1
ATOM 871 O O . ARG A 1 112 ? 7.811 -9.703 -3.621 1.00 95.62 112 ARG A O 1
ATOM 878 N N . ARG A 1 113 ? 6.226 -8.364 -2.752 1.00 95.62 113 ARG A N 1
ATOM 879 C CA . ARG A 1 113 ? 5.355 -9.416 -2.196 1.00 95.62 113 ARG A CA 1
ATOM 880 C C . ARG A 1 113 ? 4.228 -9.801 -3.153 1.00 95.62 113 ARG A C 1
ATOM 882 O O . ARG A 1 113 ? 3.641 -10.862 -2.977 1.00 95.62 113 ARG A O 1
ATOM 889 N N . LEU A 1 114 ? 3.954 -8.961 -4.153 1.00 95.25 114 LEU A N 1
ATOM 890 C CA . LEU A 1 114 ? 3.010 -9.242 -5.232 1.00 95.25 114 LEU A CA 1
ATOM 891 C C . LEU A 1 114 ? 3.561 -10.311 -6.180 1.00 95.25 114 LEU A C 1
ATOM 893 O O . LEU A 1 114 ? 4.753 -10.644 -6.153 1.00 95.25 114 LEU A O 1
ATOM 897 N N . THR A 1 115 ? 2.709 -10.823 -7.065 1.00 94.50 115 THR A N 1
ATOM 898 C CA . THR A 1 115 ? 3.146 -11.753 -8.111 1.00 94.50 115 THR A CA 1
ATOM 899 C C . THR A 1 115 ? 4.143 -11.099 -9.082 1.00 94.50 115 THR A C 1
ATOM 901 O O . THR A 1 115 ? 4.134 -9.880 -9.271 1.00 94.50 115 THR A O 1
ATOM 904 N N . PRO A 1 116 ? 4.992 -11.885 -9.776 1.00 92.81 116 PRO A N 1
ATOM 905 C CA . PRO A 1 116 ? 5.922 -11.338 -10.765 1.00 92.81 116 PRO A CA 1
ATOM 906 C C . PRO A 1 116 ? 5.248 -10.533 -11.885 1.00 92.81 116 PRO A C 1
ATOM 908 O O . PRO A 1 116 ? 5.867 -9.623 -12.427 1.00 92.81 116 PRO A O 1
ATOM 911 N N . ALA A 1 117 ? 3.993 -10.849 -12.228 1.00 91.75 117 ALA A N 1
ATOM 912 C CA . ALA A 1 117 ? 3.219 -10.085 -13.204 1.00 91.75 117 ALA A CA 1
ATOM 913 C C . ALA A 1 117 ? 2.940 -8.666 -12.688 1.00 91.75 117 ALA A C 1
ATOM 915 O O . ALA A 1 117 ? 3.329 -7.696 -13.330 1.00 91.75 117 ALA A O 1
ATOM 916 N N . ARG A 1 118 ? 2.411 -8.543 -11.466 1.00 92.94 118 ARG A N 1
ATOM 917 C CA . ARG A 1 118 ? 2.156 -7.242 -10.829 1.00 92.94 118 ARG A CA 1
ATOM 918 C C . ARG A 1 118 ? 3.417 -6.433 -10.558 1.00 92.94 118 ARG A C 1
ATOM 920 O O . ARG A 1 118 ? 3.402 -5.208 -10.648 1.00 92.94 118 ARG A O 1
ATOM 927 N N . GLN A 1 119 ? 4.528 -7.100 -10.252 1.00 94.50 119 GLN A N 1
ATOM 928 C CA . GLN A 1 119 ? 5.831 -6.440 -10.142 1.00 94.50 119 GLN A CA 1
ATOM 929 C C . GLN A 1 119 ? 6.243 -5.789 -11.469 1.00 94.50 119 GLN A C 1
ATOM 931 O O . GLN A 1 119 ? 6.747 -4.665 -11.468 1.00 94.50 119 GLN A O 1
ATOM 936 N N . GLN A 1 120 ? 6.001 -6.467 -12.596 1.00 92.19 120 GLN A N 1
ATOM 937 C CA . GLN A 1 120 ? 6.257 -5.909 -13.925 1.00 92.19 120 GLN A CA 1
ATOM 938 C C . GLN A 1 120 ? 5.3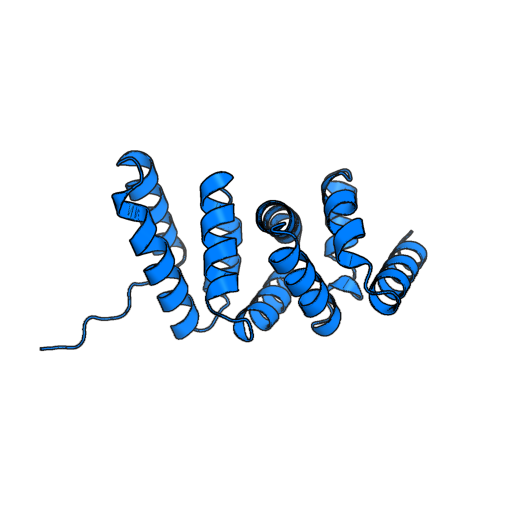19 -4.743 -14.233 1.00 92.19 120 GLN A C 1
ATOM 940 O O . GLN A 1 120 ? 5.792 -3.729 -14.736 1.00 92.19 120 GLN A O 1
ATOM 945 N N . ASP A 1 121 ? 4.036 -4.839 -13.880 1.00 92.31 121 ASP A N 1
ATOM 946 C CA . ASP A 1 121 ? 3.083 -3.741 -14.081 1.00 92.31 121 ASP A CA 1
ATOM 947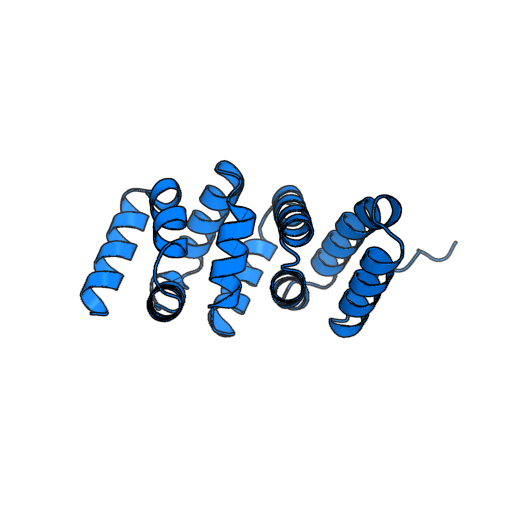 C C . ASP A 1 121 ? 3.513 -2.491 -13.289 1.00 92.31 121 ASP A C 1
ATOM 949 O O . ASP A 1 121 ? 3.556 -1.386 -13.830 1.00 92.31 121 ASP A O 1
ATOM 953 N N . CYS A 1 122 ? 3.962 -2.663 -12.038 1.00 92.38 122 CYS A N 1
ATOM 954 C CA . CYS A 1 122 ? 4.544 -1.574 -11.247 1.00 92.38 122 CYS A CA 1
ATOM 955 C C . CYS A 1 122 ? 5.786 -0.973 -11.921 1.00 92.38 122 CYS A C 1
ATOM 957 O O . CYS A 1 122 ? 5.933 0.249 -11.991 1.00 92.38 122 CYS A O 1
ATOM 959 N N . HIS A 1 123 ? 6.679 -1.822 -12.435 1.00 92.75 123 HIS A N 1
ATOM 960 C CA . HIS A 1 123 ? 7.862 -1.363 -13.153 1.00 92.75 123 HIS A CA 1
ATOM 961 C C . HIS A 1 123 ? 7.482 -0.550 -14.400 1.00 92.75 123 HIS A C 1
ATOM 963 O O . HIS A 1 123 ? 8.099 0.478 -14.664 1.00 92.75 123 HIS A O 1
ATOM 969 N N . GLU A 1 124 ? 6.490 -0.984 -15.180 1.00 92.06 124 GLU A N 1
ATOM 970 C CA . GLU A 1 124 ? 6.023 -0.276 -16.381 1.00 92.06 124 GLU A CA 1
ATOM 971 C C . GLU A 1 124 ? 5.418 1.091 -16.039 1.00 92.06 124 GLU A C 1
ATOM 973 O O . GLU A 1 124 ? 5.753 2.090 -16.680 1.00 92.06 124 GLU A O 1
ATOM 978 N N . ILE A 1 125 ? 4.617 1.156 -14.974 1.00 91.75 125 ILE A N 1
ATOM 979 C CA . ILE A 1 125 ? 4.092 2.408 -14.418 1.00 91.75 125 ILE A CA 1
ATOM 980 C C . ILE A 1 125 ? 5.244 3.356 -14.052 1.00 91.75 125 ILE A C 1
ATOM 982 O O . ILE A 1 125 ? 5.263 4.510 -14.477 1.00 91.75 125 ILE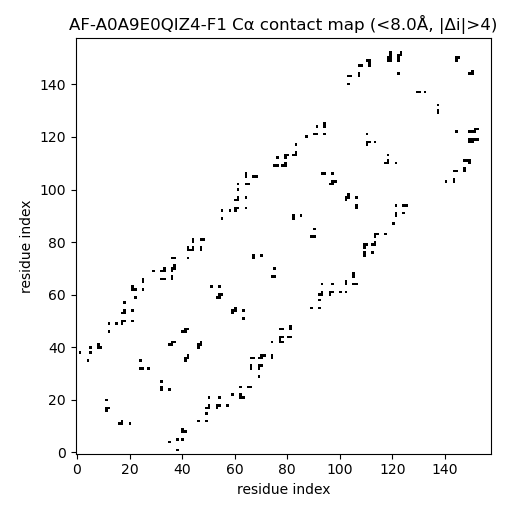 A O 1
ATOM 986 N N . LEU A 1 126 ? 6.238 2.878 -13.296 1.00 89.50 126 LEU A N 1
ATOM 987 C CA . LEU A 1 126 ? 7.380 3.696 -12.876 1.00 89.50 126 LEU A CA 1
ATOM 988 C C . LEU A 1 126 ? 8.260 4.124 -14.055 1.00 89.50 126 LEU A C 1
ATOM 990 O O . LEU A 1 126 ? 8.732 5.262 -14.089 1.00 89.50 126 LEU A O 1
ATOM 994 N N . ALA A 1 127 ? 8.425 3.258 -15.055 1.00 89.06 127 ALA A N 1
ATOM 995 C CA . ALA A 1 127 ? 9.168 3.560 -16.271 1.00 89.06 127 ALA A CA 1
ATOM 996 C C . ALA A 1 127 ? 8.547 4.709 -17.078 1.00 89.06 127 ALA A C 1
ATOM 998 O O . ALA A 1 127 ? 9.278 5.426 -17.759 1.00 89.06 127 ALA A O 1
ATOM 999 N N . HIS A 1 128 ? 7.233 4.937 -16.970 1.00 88.12 128 HIS A N 1
ATOM 1000 C CA . HIS A 1 128 ? 6.585 6.104 -17.569 1.00 88.12 128 HIS A CA 1
ATOM 1001 C C . HIS A 1 128 ? 6.994 7.420 -16.888 1.00 88.12 128 HIS A C 1
ATOM 1003 O O . HIS A 1 128 ? 7.094 8.453 -17.549 1.00 88.12 128 HIS A O 1
ATOM 1009 N N . TYR A 1 129 ? 7.270 7.389 -15.580 1.00 83.44 129 TYR A N 1
ATOM 1010 C CA . TYR A 1 129 ? 7.672 8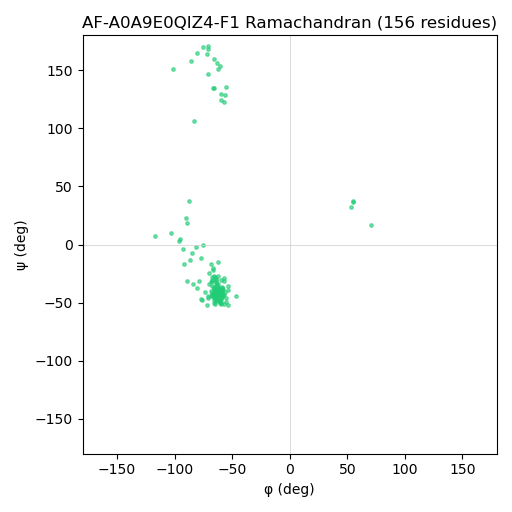.576 -14.824 1.00 83.44 129 TYR A CA 1
ATOM 1011 C C . TYR A 1 129 ? 9.167 8.871 -14.935 1.00 83.44 129 TYR A C 1
ATOM 1013 O O . TYR A 1 129 ? 9.532 10.044 -14.969 1.00 83.44 129 TYR A O 1
ATOM 1021 N N . LEU A 1 130 ? 10.027 7.848 -15.031 1.00 83.62 130 LEU A N 1
ATOM 1022 C CA . LEU A 1 130 ? 11.492 7.999 -15.042 1.00 83.62 130 LEU A CA 1
ATOM 1023 C C . LEU A 1 130 ? 12.021 9.105 -15.983 1.00 83.62 130 LEU A C 1
ATOM 1025 O O . LEU A 1 130 ? 12.853 9.886 -15.526 1.00 83.62 130 LEU A O 1
ATOM 1029 N N . PRO A 1 131 ? 11.547 9.254 -17.240 1.00 86.12 131 PRO A N 1
ATOM 1030 C CA . PRO A 1 131 ? 12.034 10.300 -18.146 1.00 86.12 131 PRO A CA 1
ATOM 1031 C C . PRO A 1 131 ? 11.682 11.729 -17.714 1.00 86.12 131 PRO A C 1
ATOM 1033 O O . PRO A 1 131 ? 12.296 12.677 -18.195 1.00 86.12 131 PRO A O 1
ATOM 1036 N N . SER A 1 132 ? 10.668 11.894 -16.858 1.00 86.94 132 SER A N 1
ATOM 1037 C CA . SER A 1 132 ? 10.238 13.200 -16.340 1.00 86.94 132 SER A CA 1
ATOM 1038 C C . SER A 1 132 ? 11.000 13.637 -15.086 1.00 86.94 132 SER A C 1
ATOM 1040 O O . SER A 1 132 ? 10.912 14.799 -14.693 1.00 86.94 132 SER A O 1
ATOM 1042 N N . LEU A 1 133 ? 11.734 12.714 -14.460 1.00 87.19 133 LEU A N 1
ATOM 1043 C CA . LEU A 1 133 ? 12.514 12.968 -13.254 1.00 87.19 133 LEU A CA 1
ATOM 1044 C C . LEU A 1 133 ? 13.897 13.515 -13.608 1.00 87.19 133 LEU A C 1
ATOM 1046 O O . LEU A 1 133 ? 14.413 13.307 -14.707 1.00 87.19 133 LEU A O 1
ATOM 1050 N N . ASP A 1 134 ? 14.524 14.200 -12.655 1.00 90.62 134 ASP A N 1
ATOM 1051 C CA . ASP A 1 134 ? 15.933 14.553 -12.774 1.00 90.62 134 ASP A CA 1
ATOM 1052 C C . ASP A 1 134 ? 16.818 13.290 -12.759 1.00 90.62 134 ASP A C 1
ATOM 1054 O O . ASP A 1 134 ? 16.423 12.214 -12.296 1.00 90.62 134 ASP A O 1
ATOM 1058 N N . SER A 1 135 ? 18.044 13.412 -13.275 1.00 89.50 135 SER A N 1
ATOM 1059 C CA . SER A 1 135 ? 18.932 12.259 -13.447 1.00 89.50 135 SER A CA 1
ATOM 1060 C C . SER A 1 135 ? 19.350 11.604 -12.128 1.00 89.50 135 SER A C 1
ATOM 1062 O O . SER A 1 135 ? 19.636 10.406 -12.117 1.00 89.50 135 SER A O 1
ATOM 1064 N N . GLU A 1 136 ? 19.406 12.361 -11.027 1.00 91.19 136 GLU A N 1
ATOM 1065 C CA . GLU A 1 136 ? 19.758 11.829 -9.709 1.00 91.19 136 GLU A CA 1
ATOM 1066 C C . GLU A 1 136 ? 18.614 10.965 -9.171 1.00 91.19 136 GLU A C 1
ATOM 1068 O O . GLU A 1 136 ? 18.823 9.785 -8.874 1.00 91.19 136 GLU A O 1
ATOM 1073 N N . THR A 1 137 ? 17.391 11.500 -9.158 1.00 89.25 137 THR A N 1
ATOM 1074 C CA . THR A 1 137 ? 16.195 10.773 -8.713 1.00 89.25 137 THR A CA 1
ATOM 1075 C C . THR A 1 137 ? 15.930 9.536 -9.573 1.00 89.25 137 THR A C 1
ATOM 1077 O O . THR A 1 137 ? 15.636 8.465 -9.037 1.00 89.25 137 THR A O 1
ATOM 1080 N N . ALA A 1 138 ? 16.084 9.640 -10.897 1.00 90.12 138 ALA A N 1
ATOM 1081 C CA . ALA A 1 138 ? 15.915 8.504 -11.803 1.00 90.12 138 ALA A CA 1
ATOM 1082 C C . ALA A 1 138 ? 16.935 7.385 -11.522 1.00 90.12 138 ALA A C 1
ATOM 1084 O O . ALA A 1 138 ? 16.568 6.210 -11.456 1.00 90.12 138 ALA A O 1
ATOM 1085 N N . THR A 1 139 ? 18.206 7.740 -11.300 1.00 91.19 139 THR A N 1
ATOM 1086 C CA . THR A 1 139 ? 19.266 6.771 -10.968 1.00 91.19 139 THR A CA 1
ATOM 1087 C C . THR A 1 139 ? 19.006 6.107 -9.619 1.00 91.19 139 THR A C 1
ATOM 1089 O O . THR A 1 139 ? 19.151 4.890 -9.488 1.00 91.19 139 THR A O 1
ATOM 1092 N N . TYR A 1 140 ? 18.584 6.890 -8.625 1.00 91.25 140 TYR A N 1
ATOM 1093 C CA . TYR A 1 140 ? 18.234 6.391 -7.301 1.00 91.25 140 TYR A CA 1
ATOM 1094 C C . TYR A 1 140 ? 17.078 5.384 -7.355 1.00 91.25 140 TYR A C 1
ATOM 1096 O O . TYR A 1 140 ? 17.209 4.267 -6.851 1.00 91.25 140 TYR A O 1
ATOM 1104 N N . LEU A 1 141 ? 15.980 5.732 -8.032 1.00 90.75 141 LEU A N 1
ATOM 1105 C CA . LEU A 1 141 ? 14.826 4.845 -8.175 1.00 90.75 141 LEU A CA 1
ATOM 1106 C C . LEU A 1 141 ? 15.181 3.567 -8.948 1.00 90.75 141 LEU A C 1
ATOM 1108 O O . LEU A 1 141 ? 14.771 2.477 -8.555 1.00 90.75 141 LEU A O 1
ATOM 1112 N N . GLN A 1 142 ? 15.993 3.672 -10.004 1.00 90.62 142 GLN A N 1
ATOM 1113 C CA . GLN A 1 142 ? 16.477 2.503 -10.738 1.00 90.62 142 GLN A CA 1
ATOM 1114 C C . GLN A 1 142 ? 17.335 1.579 -9.857 1.00 90.62 142 GLN A C 1
ATOM 1116 O O . GLN A 1 142 ? 17.234 0.354 -9.964 1.00 90.62 142 GLN A O 1
ATOM 1121 N N . GLY A 1 143 ? 18.162 2.152 -8.977 1.00 92.44 143 GLY A N 1
ATOM 1122 C CA . GLY A 1 143 ? 18.926 1.413 -7.973 1.00 92.44 143 GLY A CA 1
ATOM 1123 C C . GLY A 1 143 ? 18.024 0.646 -7.007 1.00 92.44 143 GLY A C 1
ATOM 1124 O O . GLY A 1 143 ? 18.235 -0.548 -6.798 1.00 92.44 143 GLY A O 1
ATOM 1125 N N . LEU A 1 144 ? 16.972 1.295 -6.501 1.00 93.38 144 LEU A N 1
ATOM 1126 C CA . LEU A 1 144 ? 15.989 0.655 -5.627 1.00 93.38 144 LEU A CA 1
ATOM 1127 C C . LEU A 1 144 ? 15.226 -0.475 -6.325 1.00 93.38 144 LEU A C 1
ATOM 1129 O O . LEU A 1 144 ? 15.064 -1.547 -5.751 1.00 93.38 144 LEU A O 1
ATOM 1133 N N . LEU A 1 145 ? 14.788 -0.287 -7.573 1.00 92.38 145 LEU A N 1
ATOM 1134 C CA . LEU A 1 145 ? 14.120 -1.353 -8.331 1.00 92.38 145 LEU A CA 1
ATOM 1135 C C . LEU A 1 145 ? 14.998 -2.612 -8.422 1.00 92.38 145 LEU A C 1
ATOM 1137 O O . LEU A 1 145 ? 14.514 -3.725 -8.211 1.00 92.38 145 LEU A O 1
ATOM 1141 N N . ASN A 1 146 ? 16.304 -2.430 -8.645 1.00 92.19 146 ASN A N 1
ATOM 1142 C CA . ASN A 1 146 ? 17.270 -3.527 -8.663 1.00 92.19 146 ASN A CA 1
ATOM 1143 C C . ASN A 1 146 ? 17.459 -4.172 -7.281 1.00 92.19 146 ASN A C 1
ATOM 1145 O O . ASN A 1 146 ? 17.500 -5.399 -7.195 1.00 92.19 146 ASN A O 1
ATOM 1149 N N . GLU A 1 147 ? 17.555 -3.374 -6.212 1.00 94.81 147 GLU A N 1
ATOM 1150 C CA . GLU A 1 147 ? 17.679 -3.857 -4.827 1.00 94.81 147 GLU A CA 1
ATOM 1151 C C . GLU A 1 147 ? 16.484 -4.729 -4.420 1.00 94.81 147 GLU A C 1
ATOM 1153 O O . GLU A 1 147 ? 16.656 -5.806 -3.851 1.00 94.81 147 GLU A O 1
ATOM 1158 N N . TYR A 1 148 ? 15.274 -4.300 -4.779 1.00 93.19 148 TYR A N 1
ATOM 1159 C CA . TYR A 1 148 ? 14.033 -5.018 -4.488 1.00 93.19 148 TYR A CA 1
ATOM 1160 C C . TYR A 1 148 ? 13.747 -6.157 -5.482 1.00 93.19 148 TYR A C 1
ATOM 1162 O O . TYR A 1 148 ? 12.765 -6.881 -5.323 1.00 93.19 148 TYR A O 1
ATOM 1170 N N . GLY A 1 149 ? 14.603 -6.347 -6.494 1.00 91.69 149 GLY A N 1
ATOM 1171 C CA . GLY A 1 149 ? 14.478 -7.412 -7.490 1.00 91.69 149 GLY A CA 1
ATOM 1172 C C . GLY A 1 149 ? 13.319 -7.231 -8.475 1.00 91.69 149 GLY A C 1
ATOM 1173 O O . GLY A 1 149 ? 12.946 -8.193 -9.148 1.00 91.69 149 GLY A O 1
ATOM 1174 N N . ILE A 1 150 ? 12.769 -6.020 -8.581 1.00 91.12 150 ILE A N 1
ATOM 1175 C CA . ILE A 1 150 ? 11.647 -5.682 -9.461 1.00 91.12 150 ILE A CA 1
ATOM 1176 C C . ILE A 1 150 ? 12.208 -5.409 -10.856 1.00 91.12 150 ILE A C 1
ATOM 1178 O O . ILE A 1 150 ? 12.863 -4.397 -11.102 1.00 91.12 150 ILE A O 1
ATOM 1182 N N . LYS A 1 151 ? 11.986 -6.355 -11.770 1.00 88.19 151 LYS A N 1
ATOM 1183 C CA . LYS A 1 151 ? 12.582 -6.345 -13.111 1.00 88.19 151 LYS A CA 1
ATOM 1184 C C . LYS A 1 151 ? 11.592 -5.870 -14.176 1.00 88.19 151 LYS A C 1
ATOM 1186 O O . LYS A 1 151 ? 10.397 -6.144 -14.048 1.00 88.19 151 LYS A O 1
ATOM 1191 N N . PRO A 1 152 ? 12.084 -5.248 -15.262 1.00 84.38 152 PRO A N 1
ATOM 1192 C CA . PRO A 1 152 ? 11.261 -4.981 -16.433 1.00 84.38 152 PRO A CA 1
ATOM 1193 C C . PRO A 1 152 ? 10.727 -6.285 -17.028 1.00 84.38 152 PRO A C 1
ATOM 1195 O O . PRO A 1 152 ? 11.360 -7.344 -16.922 1.00 84.38 152 PRO A O 1
ATOM 1198 N N . ARG A 1 153 ? 9.580 -6.195 -17.708 1.00 80.88 153 ARG A N 1
ATOM 1199 C CA . ARG A 1 153 ? 9.055 -7.295 -18.518 1.00 80.88 153 ARG A CA 1
ATOM 1200 C C . ARG A 1 153 ? 10.124 -7.703 -19.545 1.00 80.88 153 ARG A C 1
ATOM 1202 O O . ARG A 1 153 ? 10.668 -6.826 -20.222 1.00 80.88 153 ARG A O 1
ATOM 1209 N N . PRO A 1 154 ? 10.476 -8.999 -19.654 1.00 73.00 154 PRO A N 1
ATOM 1210 C CA . PRO A 1 154 ? 11.451 -9.437 -20.641 1.00 73.00 154 PRO A CA 1
ATOM 1211 C C . PRO A 1 154 ? 10.931 -9.075 -22.032 1.00 73.00 154 PRO A C 1
ATOM 1213 O O . PRO A 1 154 ? 9.813 -9.446 -22.394 1.00 73.00 154 PRO A O 1
ATOM 1216 N N . SER A 1 155 ? 11.727 -8.333 -22.800 1.00 60.94 155 SER A N 1
ATOM 1217 C CA . SER A 1 155 ? 11.436 -8.080 -24.206 1.00 60.94 155 SER A CA 1
ATOM 1218 C C . SER A 1 155 ? 11.305 -9.426 -24.916 1.00 60.94 155 SER A C 1
ATOM 1220 O O . SER A 1 155 ? 12.210 -10.261 -24.848 1.00 60.94 155 SER A O 1
ATOM 1222 N N . ALA A 1 156 ? 10.154 -9.666 -25.550 1.00 50.28 156 ALA A N 1
ATOM 1223 C CA . ALA A 1 156 ? 9.957 -10.869 -26.346 1.00 50.28 156 ALA A CA 1
ATOM 1224 C C . ALA A 1 156 ? 11.080 -10.954 -27.398 1.00 50.28 156 ALA A C 1
ATOM 1226 O O . ALA A 1 156 ? 11.414 -9.925 -27.996 1.00 50.28 156 ALA A O 1
ATOM 1227 N N . PRO A 1 157 ? 11.696 -12.131 -27.612 1.00 50.41 157 PRO A N 1
ATOM 1228 C CA . PRO A 1 157 ? 12.649 -12.282 -28.698 1.00 50.41 157 PRO A CA 1
ATOM 1229 C C . PRO A 1 157 ? 11.927 -11.986 -30.018 1.00 50.41 157 PRO A C 1
ATOM 1231 O O . PRO A 1 157 ? 10.825 -12.491 -30.244 1.00 50.41 157 PRO A O 1
ATOM 1234 N N . ALA A 1 158 ? 12.534 -11.110 -30.820 1.00 50.69 158 ALA A N 1
ATOM 1235 C CA . ALA A 1 158 ? 12.080 -10.761 -32.163 1.00 50.69 158 ALA A CA 1
ATOM 1236 C C . ALA A 1 158 ? 12.066 -11.976 -33.103 1.00 50.69 158 ALA A C 1
ATOM 1238 O O . ALA A 1 158 ? 12.913 -12.882 -32.908 1.00 50.69 158 ALA A O 1
#

Mean predicted aligned error: 4.71 Å

Solvent-accessible surface area (backbone atoms only — not comparable to full-atom values): 8721 Å² total; per-residue (Å²): 110,68,70,58,54,48,53,50,52,52,49,36,60,75,69,66,41,44,66,69,46,51,65,55,48,68,70,44,55,71,70,55,35,30,53,57,50,56,31,74,73,50,49,33,59,74,47,44,45,48,46,50,52,32,25,60,78,68,68,34,37,56,53,51,49,54,49,54,58,48,27,51,70,70,40,40,50,41,49,20,58,46,56,67,76,50,61,70,66,59,56,46,48,43,52,53,29,20,63,78,68,70,41,49,67,51,52,46,62,31,40,63,67,34,54,75,66,58,25,23,53,52,41,54,54,50,59,69,48,41,83,79,46,58,75,66,60,35,52,52,52,55,49,49,32,58,74,56,65,50,49,73,72,79,77,75,82,129

Foldseek 3Di:
DLVVLLVVLVVCLVVLVLLVVLVVLLVDDLVSLLVNLARPSCLPLSNLLSNLVSCLVNLVLLSVLSSLVSYDLSSLLSNLVSVLPDDLVSLLSNLVSCVVVVSLVSSLSSLLSHDLVSLQSNVVSVVVCLVVDDPVVSVVSVVVCVVSVRDHDPDDDD